Protein AF-A0A6C0PCG9-F1 (afdb_monomer_lite)

Organism: NCBI:txid2704463

Foldseek 3Di:
DDPLCVVLVWDDDPPDPQWTWDDDVQKMKIKGWDVVLDDPQETEIAIEIDGPPAADDLVVLLVSLVSVCVSVVVPHHYAYFKYKYKGQDDDFDPQAQWDDPDVQWTWHDDPQKIWIWHDDPRIIMIMIGGNPSPDGDDSVVVSVVVVSRVCSRVVHNGPPDDPPPPPDD

Secondary structure (DSSP, 8-state):
--HHHHHTTPEEPSSSTTEEEEEETTEEEEEEE-TTT--SS-EEEEEEEEESSSS--HHHHHHHHHHHHHHHHTTS-EEEEEEEEEE--S--PPPTT-EEEETTEEEEEETTEEEEEEEETTEEEEEEEESSTTSPPPHHHHHHHHHHHHHHHTT-S--TTS-------

Structure (mmCIF, N/CA/C/O backbone):
data_AF-A0A6C0PCG9-F1
#
_entry.id   AF-A0A6C0PCG9-F1
#
loop_
_atom_site.group_PDB
_atom_site.id
_atom_site.type_symbol
_atom_site.label_atom_id
_atom_site.label_alt_id
_atom_site.label_comp_id
_atom_site.label_asym_id
_atom_site.label_entity_id
_atom_site.label_seq_id
_atom_site.pdbx_PDB_ins_code
_atom_site.Cartn_x
_atom_site.Cartn_y
_atom_site.Cartn_z
_atom_site.occupancy
_atom_site.B_iso_or_equiv
_atom_site.auth_seq_id
_atom_site.auth_comp_id
_atom_site.auth_asym_id
_atom_site.auth_atom_id
_atom_site.pdbx_PDB_model_num
ATOM 1 N N . MET A 1 1 ? -16.348 5.420 15.161 1.00 50.16 1 MET A N 1
ATOM 2 C CA . MET A 1 1 ? -15.800 5.167 13.808 1.00 50.16 1 MET A CA 1
ATOM 3 C C . MET A 1 1 ? -14.964 6.392 13.455 1.00 50.16 1 MET A C 1
ATOM 5 O O . MET A 1 1 ? -15.507 7.481 13.549 1.00 50.16 1 MET A O 1
ATOM 9 N N . LEU A 1 2 ? -13.651 6.221 13.259 1.00 62.09 2 LEU A N 1
ATOM 10 C CA . LEU A 1 2 ? -12.590 7.225 13.475 1.00 62.09 2 LEU A CA 1
ATOM 11 C C . LEU A 1 2 ? -12.830 8.587 12.776 1.00 62.09 2 LEU A C 1
ATOM 13 O O . LEU A 1 2 ? -12.558 8.695 11.580 1.00 62.09 2 LEU A O 1
ATOM 17 N N . PRO A 1 3 ? -13.235 9.648 13.508 1.00 62.22 3 PRO A N 1
ATOM 18 C CA . PRO A 1 3 ? -13.266 11.02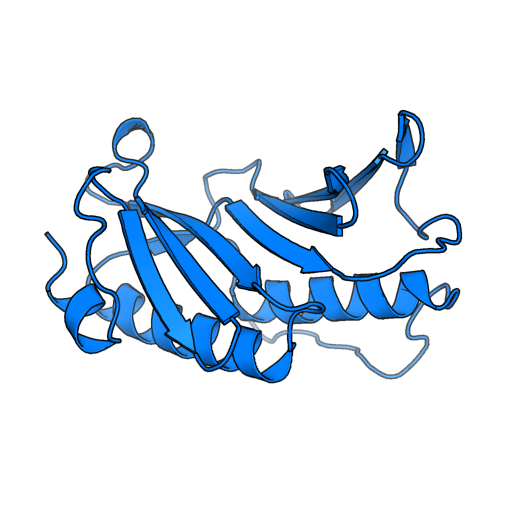3 12.983 1.00 62.22 3 PRO A CA 1
ATOM 19 C C . PRO A 1 3 ? -11.894 11.481 12.454 1.00 62.22 3 PRO A C 1
ATOM 21 O O . PRO A 1 3 ? -11.809 12.310 11.553 1.00 62.22 3 PRO A O 1
ATOM 24 N N . ALA A 1 4 ? -10.830 10.867 12.979 1.00 67.94 4 ALA A N 1
ATOM 25 C CA . ALA A 1 4 ? -9.432 11.047 12.610 1.00 67.94 4 ALA A CA 1
ATOM 26 C C . ALA A 1 4 ? -9.144 10.898 11.110 1.00 67.94 4 ALA A C 1
ATOM 28 O O . ALA A 1 4 ? -8.350 11.651 10.558 1.00 67.94 4 ALA A O 1
ATOM 29 N N . LEU A 1 5 ? -9.800 9.951 10.426 1.00 72.62 5 LEU A N 1
ATOM 30 C CA . LEU A 1 5 ? -9.542 9.720 9.001 1.00 72.62 5 LEU A CA 1
ATOM 31 C C . LEU A 1 5 ? -10.019 10.920 8.163 1.00 72.62 5 LEU A C 1
ATOM 33 O O . LEU A 1 5 ? -9.322 11.357 7.251 1.00 72.62 5 LEU A O 1
ATOM 37 N N . GLY A 1 6 ? -11.138 11.543 8.543 1.00 71.31 6 GLY A N 1
ATOM 38 C CA . GLY A 1 6 ? -11.613 12.766 7.892 1.00 71.31 6 GLY A CA 1
ATOM 39 C C . GLY A 1 6 ? -10.658 13.956 8.059 1.00 71.31 6 GLY A C 1
ATOM 40 O O . GLY A 1 6 ? -10.534 14.764 7.142 1.00 71.31 6 GLY A O 1
ATOM 41 N N . GLN A 1 7 ? -9.932 14.044 9.181 1.00 72.69 7 GLN A N 1
ATOM 42 C CA . GLN A 1 7 ? -8.983 15.139 9.449 1.00 72.69 7 GLN A CA 1
ATOM 43 C C . GLN A 1 7 ? -7.771 15.128 8.510 1.00 72.69 7 GLN A C 1
ATOM 45 O O . GLN A 1 7 ? -7.235 16.184 8.192 1.00 72.69 7 GLN A O 1
ATOM 50 N N . ILE A 1 8 ? -7.380 13.953 8.012 1.00 74.31 8 ILE A N 1
ATOM 51 C CA . ILE A 1 8 ? -6.320 13.805 7.003 1.00 74.31 8 ILE A CA 1
ATOM 52 C C . ILE A 1 8 ? -6.862 13.760 5.578 1.00 74.31 8 ILE A C 1
ATOM 54 O O . ILE A 1 8 ? -6.170 13.288 4.680 1.00 74.31 8 ILE A O 1
ATOM 58 N N . GLY A 1 9 ? -8.093 14.224 5.350 1.00 80.56 9 GLY A N 1
ATOM 59 C CA . GLY A 1 9 ? -8.692 14.300 4.018 1.00 80.56 9 GLY A CA 1
ATOM 60 C C . GLY A 1 9 ? -9.056 12.946 3.405 1.00 80.56 9 GLY A C 1
ATOM 61 O O . GLY A 1 9 ? -9.315 12.886 2.203 1.00 80.56 9 GLY A O 1
ATOM 62 N N . LEU A 1 10 ? -9.078 11.862 4.191 1.00 85.31 10 LEU A N 1
ATOM 63 C CA . LEU A 1 10 ? -9.594 10.579 3.724 1.00 85.31 10 LEU A CA 1
ATOM 64 C C . LEU A 1 10 ? -11.120 10.624 3.680 1.00 85.31 10 LEU A C 1
ATOM 66 O O . LEU A 1 10 ? -11.798 10.786 4.697 1.00 85.31 10 LEU A O 1
ATOM 70 N N . SER A 1 11 ? -11.658 10.428 2.485 1.00 87.12 11 SER A N 1
ATOM 71 C CA . SER A 1 11 ? -13.092 10.357 2.236 1.00 87.12 11 SER A CA 1
ATOM 72 C C . SER A 1 11 ? -13.553 8.900 2.228 1.00 87.12 11 SER A C 1
ATOM 74 O O . SER A 1 11 ? -12.901 8.074 1.587 1.00 87.12 11 SER A O 1
ATOM 76 N N . PRO A 1 12 ? -14.654 8.548 2.915 1.00 86.81 12 PRO A N 1
ATOM 77 C CA . PRO A 1 12 ? -15.184 7.191 2.872 1.00 86.81 12 PRO A CA 1
ATOM 78 C C . PRO A 1 12 ? -15.640 6.832 1.455 1.00 86.81 12 PRO A C 1
ATOM 80 O O . PRO A 1 12 ? -16.238 7.653 0.752 1.00 86.81 12 PRO A O 1
ATOM 83 N N . ASP A 1 13 ? -15.384 5.593 1.050 1.00 87.38 13 ASP A N 1
ATOM 84 C CA . ASP A 1 13 ? -15.933 5.036 -0.180 1.00 87.38 13 ASP A CA 1
ATOM 85 C C . ASP A 1 13 ? -17.462 4.936 -0.050 1.00 87.38 13 ASP A C 1
ATOM 87 O O . ASP A 1 13 ? -18.005 4.468 0.953 1.00 87.38 13 ASP A O 1
ATOM 91 N N . ARG A 1 14 ? -18.177 5.415 -1.072 1.00 81.00 14 ARG A N 1
ATOM 92 C CA . ARG A 1 14 ? -19.648 5.459 -1.071 1.00 81.00 14 ARG A CA 1
ATOM 93 C C . ARG A 1 14 ? -20.287 4.088 -1.294 1.00 81.00 14 ARG A C 1
ATOM 95 O O . ARG A 1 14 ? -21.457 3.899 -0.978 1.00 81.00 14 ARG A O 1
ATOM 102 N N . THR A 1 15 ? -19.537 3.157 -1.867 1.00 81.75 15 THR A N 1
ATOM 103 C CA . THR A 1 15 ? -19.991 1.836 -2.314 1.00 81.75 15 THR A CA 1
ATOM 104 C C . THR A 1 15 ? -19.461 0.707 -1.436 1.00 81.75 15 THR A C 1
ATOM 106 O O . THR A 1 15 ? -20.136 -0.309 -1.265 1.00 81.75 15 THR A O 1
ATOM 109 N N . LYS A 1 16 ? -18.278 0.881 -0.838 1.00 83.19 16 LYS A N 1
ATOM 110 C CA . LYS A 1 16 ? -17.606 -0.130 -0.019 1.00 83.19 16 LYS A CA 1
ATOM 111 C C . LYS A 1 16 ? -17.498 0.327 1.430 1.00 83.19 16 LYS A C 1
ATOM 113 O O . LYS A 1 16 ? -16.943 1.374 1.743 1.00 83.19 16 LYS A O 1
ATOM 118 N N . ARG A 1 17 ? -18.007 -0.497 2.347 1.00 82.31 17 ARG A N 1
ATOM 119 C CA . ARG A 1 17 ? -17.847 -0.257 3.787 1.00 82.31 17 ARG A CA 1
ATOM 120 C C . ARG A 1 17 ? -16.380 -0.416 4.177 1.00 82.31 17 ARG A C 1
ATOM 122 O O . ARG A 1 17 ? -15.698 -1.272 3.630 1.00 82.31 17 ARG A O 1
ATOM 129 N N . HIS A 1 18 ? -15.943 0.357 5.172 1.00 88.31 18 HIS A N 1
ATOM 130 C CA . HIS A 1 18 ? -14.596 0.269 5.754 1.00 88.31 18 HIS A CA 1
ATOM 131 C C . HIS A 1 18 ? -13.451 0.634 4.809 1.00 88.31 18 HIS A C 1
ATOM 133 O O . HIS A 1 18 ? -12.306 0.303 5.105 1.00 88.31 18 HIS A O 1
ATOM 139 N N . ILE A 1 19 ? -13.747 1.323 3.709 1.00 90.00 19 ILE A N 1
ATOM 140 C CA . ILE A 1 19 ? -12.738 1.827 2.787 1.00 90.00 19 ILE A CA 1
ATOM 141 C C . ILE A 1 19 ? -12.787 3.346 2.797 1.00 90.00 19 ILE A C 1
ATOM 143 O O . ILE A 1 19 ? -13.863 3.946 2.782 1.00 90.00 19 ILE A O 1
ATOM 147 N N . TRP A 1 20 ? -11.613 3.958 2.816 1.00 91.44 20 TRP A N 1
ATOM 148 C CA . TRP A 1 20 ? -11.431 5.384 2.628 1.00 91.44 20 TRP A CA 1
ATOM 149 C C . TRP A 1 20 ? -10.377 5.640 1.567 1.00 91.44 20 TRP A C 1
ATOM 151 O O . TRP A 1 20 ? -9.486 4.818 1.356 1.00 91.44 20 TRP A O 1
ATOM 161 N N . SER A 1 21 ? -10.467 6.796 0.922 1.00 91.00 21 SER A N 1
ATOM 162 C CA . SER A 1 21 ? -9.501 7.203 -0.084 1.00 91.00 21 SER A CA 1
ATOM 163 C C . SER A 1 21 ? -9.138 8.677 0.003 1.00 91.00 21 SER A C 1
ATOM 165 O O . SER A 1 21 ? -9.947 9.499 0.440 1.00 91.00 21 SER A O 1
ATOM 167 N N . ARG A 1 22 ? -7.916 9.015 -0.406 1.00 88.88 22 ARG A N 1
ATOM 168 C CA . ARG A 1 22 ? -7.451 10.394 -0.577 1.00 88.88 22 ARG A CA 1
ATOM 169 C C . ARG A 1 22 ? -6.585 10.475 -1.818 1.00 88.88 22 ARG A C 1
ATOM 171 O O . ARG A 1 22 ? -5.620 9.726 -1.935 1.00 88.88 22 ARG A O 1
ATOM 178 N N . SER A 1 23 ? -6.913 11.409 -2.698 1.00 86.88 23 SER A N 1
ATOM 179 C CA . SER A 1 23 ? -6.103 11.720 -3.874 1.00 86.88 23 SER A CA 1
ATOM 180 C C . SER A 1 23 ? -5.076 12.807 -3.560 1.00 86.88 23 SER A C 1
ATOM 182 O O . SER A 1 23 ? -5.363 13.738 -2.800 1.00 86.88 23 SER A O 1
ATOM 184 N N . ILE A 1 24 ? -3.884 12.687 -4.141 1.00 82.81 24 ILE A N 1
ATOM 185 C CA . ILE A 1 24 ? -2.802 13.677 -4.091 1.00 82.81 24 ILE A CA 1
ATOM 186 C C . ILE A 1 24 ? -2.179 13.724 -5.483 1.00 82.81 24 ILE A C 1
ATOM 188 O O . ILE A 1 24 ? -1.475 12.798 -5.873 1.00 82.81 24 ILE A O 1
ATOM 192 N N . GLY A 1 25 ? -2.460 14.790 -6.236 1.00 83.19 25 GLY A N 1
ATOM 193 C CA . GLY A 1 25 ? -2.117 14.824 -7.659 1.00 83.19 25 GLY A CA 1
ATOM 194 C C . GLY A 1 25 ? -2.774 13.653 -8.394 1.00 83.19 25 GLY A C 1
ATOM 195 O O . GLY A 1 25 ? -3.980 13.444 -8.253 1.00 83.19 25 GLY A O 1
ATOM 196 N N . ASP A 1 26 ? -1.963 12.873 -9.105 1.00 84.00 26 ASP A N 1
ATOM 197 C CA . ASP A 1 26 ? -2.405 11.707 -9.880 1.00 84.00 26 ASP A CA 1
ATOM 198 C C . ASP A 1 26 ? -2.441 10.400 -9.068 1.00 84.00 26 ASP A C 1
ATOM 200 O O . ASP A 1 26 ? -2.874 9.356 -9.578 1.00 84.00 26 ASP A O 1
ATOM 204 N N . HIS A 1 27 ? -2.001 10.456 -7.807 1.00 85.06 27 HIS A N 1
ATOM 205 C CA . HIS A 1 27 ? -1.937 9.318 -6.898 1.00 85.06 27 HIS A CA 1
ATOM 206 C C . HIS A 1 27 ? -3.144 9.251 -5.964 1.00 85.06 27 HIS A C 1
ATOM 208 O O . HIS A 1 27 ? -3.782 10.259 -5.643 1.00 85.06 27 HIS A O 1
ATOM 214 N N . GLN A 1 28 ? -3.439 8.051 -5.473 1.00 87.81 28 GLN A N 1
ATOM 215 C CA . GLN A 1 28 ? -4.521 7.785 -4.536 1.00 87.81 28 GLN A CA 1
ATOM 216 C C . GLN A 1 28 ? -4.069 6.829 -3.430 1.00 87.81 28 GLN A C 1
ATOM 218 O O . GLN A 1 28 ? -3.640 5.708 -3.696 1.00 87.81 28 GLN A O 1
ATOM 223 N N . LEU A 1 29 ? -4.240 7.245 -2.171 1.00 88.44 29 LEU A N 1
ATOM 224 C CA . LEU A 1 29 ? -4.159 6.349 -1.020 1.00 88.44 29 LEU A CA 1
ATOM 225 C C . LEU A 1 29 ? -5.528 5.729 -0.795 1.00 88.44 29 LEU A C 1
ATOM 227 O O . LEU A 1 29 ? -6.499 6.453 -0.585 1.00 88.44 29 LEU A O 1
ATOM 231 N N . LEU A 1 30 ? -5.581 4.405 -0.776 1.00 90.31 30 LEU A N 1
ATOM 232 C CA . LEU A 1 30 ? -6.710 3.601 -0.340 1.00 90.31 30 LEU A CA 1
ATOM 233 C C . LEU A 1 30 ? -6.386 2.979 1.016 1.00 90.31 30 LEU A C 1
ATOM 235 O O . LEU A 1 30 ? -5.328 2.378 1.209 1.00 90.31 30 LEU A O 1
ATOM 239 N N . VAL A 1 31 ? -7.319 3.115 1.950 1.00 89.50 31 VAL A N 1
ATOM 240 C CA . VAL A 1 31 ? -7.222 2.601 3.315 1.00 89.50 31 VAL A CA 1
ATOM 241 C C . VAL A 1 31 ? -8.414 1.706 3.568 1.00 89.50 31 VAL A C 1
ATOM 243 O O . VAL A 1 31 ? -9.549 2.173 3.547 1.00 89.50 31 VAL A O 1
ATOM 246 N N . GLU A 1 32 ? -8.168 0.436 3.847 1.00 90.56 32 GLU A N 1
ATOM 247 C CA . GLU A 1 32 ? -9.205 -0.541 4.142 1.00 90.56 32 GLU A CA 1
ATOM 248 C C . GLU A 1 32 ? -9.045 -1.080 5.566 1.00 90.56 32 GLU A C 1
ATOM 250 O O . GLU A 1 32 ? -8.017 -1.650 5.924 1.00 90.56 32 GLU A O 1
ATOM 255 N N . TYR A 1 33 ? -10.079 -0.921 6.389 1.00 86.44 33 TYR A N 1
ATOM 256 C CA . TYR A 1 33 ? -10.139 -1.510 7.724 1.00 86.44 33 TYR A CA 1
ATOM 257 C C . TYR A 1 33 ? -10.617 -2.963 7.659 1.00 86.44 33 TYR A C 1
ATOM 259 O O . TYR A 1 33 ? -11.577 -3.287 6.957 1.00 86.44 33 TYR A O 1
ATOM 267 N N . ARG A 1 34 ? -9.971 -3.844 8.430 1.00 87.44 34 ARG A N 1
ATOM 268 C CA . ARG A 1 34 ? -10.211 -5.294 8.420 1.00 87.44 34 ARG A CA 1
ATOM 269 C C . ARG A 1 34 ? -10.926 -5.739 9.703 1.00 87.44 34 ARG A C 1
ATOM 271 O O . ARG A 1 34 ? -10.281 -6.274 10.601 1.00 87.44 34 ARG A O 1
ATOM 278 N N . PRO A 1 35 ? -12.261 -5.574 9.809 1.00 84.56 35 PRO A N 1
ATOM 279 C CA . PRO A 1 35 ? -12.999 -5.816 11.052 1.00 84.56 35 PRO A CA 1
ATOM 280 C C . PRO A 1 35 ? -12.839 -7.241 11.589 1.00 84.56 35 PRO A C 1
ATOM 282 O O . PRO A 1 35 ? -12.711 -7.416 12.790 1.00 84.56 35 PRO A O 1
ATOM 285 N N . ASN A 1 36 ? -12.780 -8.244 10.708 1.00 83.50 36 ASN A N 1
ATOM 286 C CA . ASN A 1 36 ? -12.653 -9.654 11.101 1.00 83.50 36 ASN A CA 1
ATOM 287 C C . ASN A 1 36 ? -11.265 -10.018 11.655 1.00 83.50 36 ASN A C 1
ATOM 289 O O . ASN A 1 36 ? -11.094 -11.104 12.198 1.00 83.50 36 ASN A O 1
ATOM 293 N N . MET A 1 37 ? -10.269 -9.150 11.467 1.00 77.12 37 MET A N 1
ATOM 294 C CA . MET A 1 37 ? -8.919 -9.326 12.011 1.00 77.12 37 MET A CA 1
ATOM 295 C C . MET A 1 37 ? -8.692 -8.459 13.252 1.00 77.12 37 MET A C 1
ATOM 297 O O . MET A 1 37 ? -7.796 -8.741 14.041 1.00 77.12 37 MET A O 1
ATOM 301 N N . SER A 1 38 ? -9.491 -7.405 13.410 1.00 78.25 38 SER A N 1
ATOM 302 C CA . SER A 1 38 ? -9.384 -6.435 14.493 1.00 78.25 38 SER A CA 1
ATOM 303 C C . SER A 1 38 ? -10.031 -6.929 15.780 1.00 78.25 38 SER A C 1
ATOM 305 O O . SER A 1 38 ? -11.076 -7.578 15.772 1.00 78.25 38 SER A O 1
ATOM 307 N N . THR A 1 39 ? -9.416 -6.569 16.901 1.00 77.81 39 THR A N 1
ATOM 308 C CA . THR A 1 39 ? -9.949 -6.771 18.251 1.00 77.81 39 THR A CA 1
ATOM 309 C C . THR A 1 39 ? -10.254 -5.414 18.890 1.00 77.81 39 THR A C 1
ATOM 311 O O . THR A 1 39 ? -10.132 -4.371 18.244 1.00 77.81 39 THR A O 1
ATOM 314 N N . LYS A 1 40 ? -10.672 -5.393 20.162 1.00 71.88 40 LYS A N 1
ATOM 315 C CA . LYS A 1 40 ? -10.853 -4.126 20.891 1.00 71.88 40 LYS A CA 1
ATOM 316 C C . LYS A 1 40 ? -9.522 -3.404 21.115 1.00 71.88 40 LYS A C 1
ATOM 318 O O . LYS A 1 40 ? -9.497 -2.183 21.202 1.00 71.88 40 LYS A O 1
ATOM 323 N N . GLU A 1 41 ? -8.443 -4.169 21.199 1.00 69.12 41 GLU A N 1
ATOM 324 C CA . GLU A 1 41 ? -7.092 -3.712 21.499 1.00 69.12 41 GLU A CA 1
ATOM 325 C C . GLU A 1 41 ? -6.315 -3.359 20.229 1.00 69.12 41 GLU A C 1
ATOM 327 O O . GLU A 1 41 ? -5.413 -2.537 20.287 1.00 69.12 41 GLU A O 1
ATOM 332 N N . ARG A 1 42 ? -6.642 -3.964 19.077 1.00 71.75 42 ARG A N 1
ATOM 333 C CA . ARG A 1 42 ? -5.867 -3.802 17.839 1.00 71.75 42 ARG A CA 1
ATOM 334 C C . ARG A 1 42 ? -6.742 -3.611 16.619 1.00 71.75 42 ARG A C 1
ATOM 336 O O . ARG A 1 42 ? -7.622 -4.423 16.345 1.00 71.75 42 ARG A O 1
ATOM 343 N N . SER A 1 43 ? -6.427 -2.588 15.831 1.00 76.25 43 SER A N 1
ATOM 344 C CA . SER A 1 43 ? -7.078 -2.338 14.543 1.00 76.25 43 SER A CA 1
ATOM 345 C C . SER A 1 43 ? -6.152 -2.670 13.377 1.00 76.25 43 SER A C 1
ATOM 347 O O . SER A 1 43 ? -5.045 -2.137 13.300 1.00 76.25 43 SER A O 1
ATOM 349 N N . PHE A 1 44 ? -6.614 -3.523 12.460 1.00 80.88 44 PHE A N 1
ATOM 350 C CA . PHE A 1 44 ? -5.868 -3.914 11.265 1.00 80.88 44 PHE A CA 1
ATOM 351 C C . PHE A 1 44 ? -6.307 -3.136 10.035 1.00 80.88 44 PHE A C 1
ATOM 353 O O . PHE A 1 44 ? -7.504 -3.029 9.746 1.00 80.88 44 PHE A O 1
ATOM 360 N N . PHE A 1 45 ? -5.316 -2.653 9.289 1.00 84.31 45 PHE A N 1
ATOM 361 C CA . PHE A 1 45 ? -5.530 -1.907 8.060 1.00 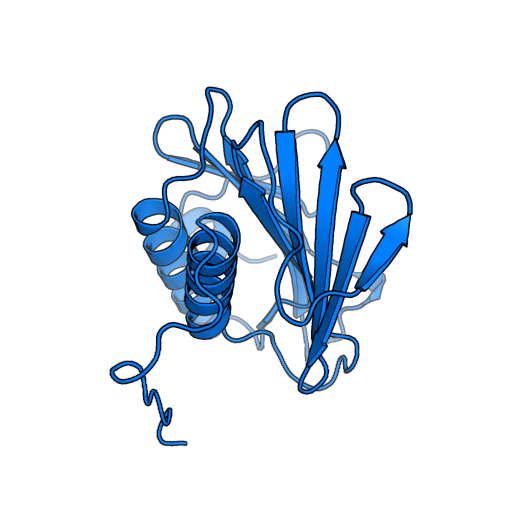84.31 45 PHE A CA 1
ATOM 362 C C . PHE A 1 45 ? -4.683 -2.433 6.913 1.00 84.31 45 PHE A C 1
ATOM 364 O O . PHE A 1 45 ? -3.529 -2.839 7.079 1.00 84.31 45 PHE A O 1
ATOM 371 N N . TRP A 1 46 ? -5.293 -2.371 5.741 1.00 89.06 46 TRP A N 1
ATOM 372 C CA . TRP A 1 46 ? -4.688 -2.580 4.443 1.00 89.06 46 TRP A CA 1
ATOM 373 C C . TRP A 1 46 ? -4.533 -1.224 3.773 1.00 89.06 46 TRP A C 1
ATOM 375 O O . TRP A 1 46 ? -5.495 -0.462 3.680 1.00 89.06 46 TRP A O 1
ATOM 385 N N . LEU A 1 47 ? -3.318 -0.917 3.336 1.00 88.62 47 LEU A N 1
ATOM 386 C CA . LEU A 1 47 ? -3.001 0.332 2.660 1.00 88.62 47 LEU A CA 1
ATOM 387 C C . LEU A 1 47 ? -2.564 0.042 1.233 1.00 88.62 47 LEU A C 1
ATOM 389 O O . LEU A 1 47 ? -1.739 -0.843 0.998 1.00 88.62 47 LEU A O 1
ATOM 393 N N . ARG A 1 48 ? -3.089 0.813 0.286 1.00 88.06 48 ARG A N 1
ATOM 394 C CA . ARG A 1 48 ? -2.678 0.736 -1.109 1.00 88.06 48 ARG A CA 1
ATOM 395 C C . ARG A 1 48 ? -2.467 2.127 -1.683 1.00 88.06 48 ARG A C 1
ATOM 397 O O . ARG A 1 48 ? -3.342 2.974 -1.557 1.00 88.06 48 ARG A O 1
ATOM 404 N N . TRP A 1 49 ? -1.326 2.339 -2.321 1.00 86.81 49 TRP A N 1
ATOM 405 C CA . TRP A 1 49 ? -0.988 3.595 -2.979 1.00 86.81 49 TRP A CA 1
ATOM 406 C C . TRP A 1 49 ? -0.942 3.406 -4.492 1.00 86.81 49 TRP A C 1
ATOM 408 O O . TRP A 1 49 ? -0.019 2.776 -5.006 1.00 86.81 49 TRP A O 1
ATOM 418 N N . GLU A 1 50 ? -1.967 3.908 -5.178 1.00 85.31 50 GLU A N 1
ATOM 419 C CA . GLU A 1 50 ? -2.172 3.758 -6.621 1.00 85.31 50 GLU A CA 1
ATOM 420 C C . GLU A 1 50 ? -1.851 5.063 -7.364 1.00 85.31 50 GLU A C 1
ATOM 422 O O . GLU A 1 50 ? -1.869 6.142 -6.777 1.00 85.31 50 GLU A O 1
ATOM 427 N N . SER A 1 51 ? -1.595 4.972 -8.667 1.00 81.19 51 SER A N 1
ATOM 428 C CA . SER A 1 51 ? -1.497 6.115 -9.580 1.00 81.19 51 SER A CA 1
ATOM 429 C C . SER A 1 51 ? -2.344 5.840 -10.813 1.00 81.19 51 SER A C 1
ATOM 431 O O . SER A 1 51 ? -2.370 4.713 -11.309 1.00 81.19 51 SER A O 1
ATOM 433 N N . SER A 1 52 ? -3.041 6.864 -11.300 1.00 69.31 52 SER A N 1
ATOM 434 C CA . SER A 1 52 ? -3.867 6.764 -12.510 1.00 69.31 52 SER A CA 1
ATOM 435 C C . SER A 1 52 ? -3.082 6.977 -13.809 1.00 69.31 52 SER A C 1
ATOM 437 O O . SER A 1 52 ? -3.564 6.589 -14.872 1.00 69.31 52 SER A O 1
ATOM 439 N N . THR A 1 53 ? -1.882 7.565 -13.731 1.00 68.62 53 THR A N 1
ATOM 440 C CA . THR A 1 53 ? -1.112 8.037 -14.897 1.00 68.62 53 THR A CA 1
ATOM 441 C C . THR A 1 53 ? 0.295 7.444 -15.019 1.00 68.62 53 THR A C 1
ATOM 443 O O . THR A 1 53 ? 0.951 7.698 -16.026 1.00 68.62 53 THR A O 1
ATOM 446 N N . GLY A 1 54 ? 0.776 6.642 -14.057 1.00 63.28 54 GLY A N 1
ATOM 447 C CA . GLY A 1 54 ? 2.100 6.005 -14.155 1.00 63.28 54 GLY A CA 1
ATOM 448 C C . GLY A 1 54 ? 2.762 5.702 -12.810 1.00 63.28 54 GLY A C 1
ATOM 449 O O . GLY A 1 54 ? 2.094 5.331 -11.850 1.00 63.28 54 GLY A O 1
ATOM 450 N N . ALA A 1 55 ? 4.087 5.846 -12.731 1.00 64.81 55 ALA A N 1
ATOM 451 C CA . ALA A 1 55 ? 4.879 5.510 -11.546 1.00 64.81 55 ALA A CA 1
ATOM 452 C C . ALA A 1 55 ? 4.396 6.175 -10.238 1.00 64.81 55 ALA A C 1
ATOM 454 O O . ALA A 1 55 ? 3.953 7.326 -10.200 1.00 64.81 55 ALA A O 1
ATOM 455 N N . VAL A 1 56 ? 4.557 5.463 -9.121 1.00 68.44 56 VAL A N 1
ATOM 456 C CA . VAL A 1 56 ? 4.414 6.029 -7.773 1.00 68.44 56 VAL A CA 1
ATOM 457 C C . VAL A 1 56 ? 5.575 6.970 -7.456 1.00 68.44 56 VAL A C 1
ATOM 459 O O . VAL A 1 56 ? 6.737 6.552 -7.507 1.00 68.44 56 VAL A O 1
ATOM 462 N N . ASP A 1 57 ? 5.245 8.199 -7.048 1.00 68.75 57 ASP A N 1
ATOM 463 C CA . ASP A 1 57 ? 6.181 9.128 -6.410 1.00 68.75 57 ASP A CA 1
ATOM 464 C C . ASP A 1 57 ? 6.510 8.644 -4.977 1.00 68.75 57 ASP A C 1
ATOM 466 O O . ASP A 1 57 ? 5.603 8.608 -4.135 1.00 68.75 57 ASP A O 1
ATOM 470 N N . PRO A 1 58 ? 7.770 8.254 -4.678 1.00 65.06 58 PRO A N 1
ATOM 471 C CA . PRO A 1 58 ? 8.173 7.871 -3.324 1.00 65.06 58 PRO A CA 1
ATOM 472 C C . PRO A 1 58 ? 8.000 9.007 -2.311 1.00 65.06 58 PRO A C 1
ATOM 474 O O . PRO A 1 58 ? 7.576 8.758 -1.188 1.00 65.06 58 PRO A O 1
ATOM 477 N N . GLY A 1 59 ? 8.275 10.258 -2.701 1.00 68.88 59 GLY A N 1
ATOM 478 C CA . GLY A 1 59 ? 8.194 11.396 -1.780 1.00 68.88 59 GLY A CA 1
ATOM 479 C C . GLY A 1 59 ? 6.761 11.646 -1.308 1.00 68.88 59 GLY A C 1
ATOM 480 O O . GLY A 1 59 ? 6.509 11.869 -0.120 1.00 68.88 59 GLY A O 1
ATOM 481 N N . GLY A 1 60 ? 5.802 11.547 -2.232 1.00 72.25 60 GLY A N 1
ATOM 482 C CA . GLY A 1 60 ? 4.375 11.566 -1.930 1.00 72.25 60 GLY A CA 1
ATOM 483 C C . GLY A 1 60 ? 3.935 10.409 -1.030 1.00 72.25 60 GLY A C 1
ATOM 484 O O . GLY A 1 60 ? 3.177 10.642 -0.084 1.00 72.25 60 GLY A O 1
ATOM 485 N N . LEU A 1 61 ? 4.435 9.192 -1.281 1.00 77.50 61 LEU A N 1
ATOM 486 C CA . LEU A 1 61 ? 4.140 8.006 -0.472 1.00 77.50 61 LEU A CA 1
ATOM 487 C C . LEU A 1 61 ? 4.619 8.166 0.980 1.00 77.50 61 LEU A C 1
ATOM 489 O O . LEU A 1 61 ? 3.850 7.922 1.911 1.00 77.50 61 LEU A O 1
ATOM 493 N N . ASP A 1 62 ? 5.852 8.613 1.191 1.00 74.62 62 ASP A N 1
ATOM 494 C CA . ASP A 1 62 ? 6.431 8.754 2.532 1.00 74.62 62 ASP A CA 1
ATOM 495 C C . ASP A 1 62 ? 5.663 9.764 3.365 1.00 74.62 62 ASP A C 1
ATOM 497 O O . ASP A 1 62 ? 5.286 9.494 4.510 1.00 74.62 62 ASP A O 1
ATOM 501 N N . ARG A 1 63 ? 5.363 10.913 2.759 1.00 78.00 63 ARG A N 1
ATOM 502 C CA . ARG A 1 63 ? 4.591 11.966 3.406 1.00 78.00 63 ARG A CA 1
ATOM 503 C C . ARG A 1 63 ? 3.194 11.484 3.779 1.00 78.00 63 ARG A C 1
ATOM 505 O O . ARG A 1 63 ? 2.760 11.704 4.908 1.00 78.00 63 ARG A O 1
ATOM 512 N N . ILE A 1 64 ? 2.481 10.830 2.859 1.00 80.00 64 ILE A N 1
ATOM 513 C CA . ILE A 1 64 ? 1.100 10.420 3.129 1.00 80.00 64 ILE A CA 1
ATOM 514 C C . ILE A 1 64 ? 1.024 9.271 4.136 1.00 80.00 64 ILE A C 1
ATOM 516 O O . ILE A 1 64 ? 0.110 9.247 4.963 1.00 80.00 64 ILE A O 1
ATOM 520 N N . LEU A 1 65 ? 1.993 8.350 4.118 1.00 80.31 65 LEU A N 1
ATOM 521 C CA . LEU A 1 65 ? 2.105 7.313 5.137 1.00 80.31 65 LEU A CA 1
ATOM 522 C C . LEU A 1 65 ? 2.442 7.930 6.497 1.00 80.31 65 LEU A C 1
ATOM 524 O O . LEU A 1 65 ? 1.779 7.593 7.475 1.00 80.31 65 LEU A O 1
ATOM 528 N N . ALA A 1 66 ? 3.393 8.863 6.578 1.00 78.00 66 ALA A N 1
ATOM 529 C CA . ALA A 1 66 ? 3.721 9.551 7.827 1.00 78.00 66 ALA A CA 1
ATOM 530 C C . ALA A 1 66 ? 2.499 10.277 8.416 1.00 78.00 66 ALA A C 1
ATOM 532 O O . ALA A 1 66 ? 2.159 10.050 9.579 1.00 78.00 66 ALA A O 1
ATOM 533 N N . ASP A 1 67 ? 1.782 11.061 7.604 1.00 78.69 67 ASP A N 1
ATOM 534 C CA . ASP A 1 67 ? 0.563 11.769 8.018 1.00 78.69 67 ASP A CA 1
ATOM 535 C C . ASP A 1 67 ? -0.515 10.792 8.523 1.00 78.69 67 ASP A C 1
ATOM 537 O O . ASP A 1 67 ? -1.165 11.027 9.553 1.00 78.69 67 ASP A O 1
ATOM 541 N N . TRP A 1 68 ? -0.702 9.671 7.816 1.00 81.25 68 TRP A N 1
ATOM 542 C CA . TRP A 1 68 ? -1.687 8.653 8.171 1.00 81.25 68 TRP A CA 1
ATOM 543 C C . TRP A 1 68 ? -1.341 7.942 9.479 1.00 81.25 68 TRP A C 1
ATOM 545 O O . TRP A 1 68 ? -2.195 7.822 10.362 1.00 81.25 68 TRP A O 1
ATOM 555 N N . PHE A 1 69 ? -0.097 7.484 9.627 1.00 78.31 69 PHE A N 1
ATOM 556 C CA . PHE A 1 69 ? 0.358 6.778 10.823 1.00 78.31 69 PHE A CA 1
ATOM 557 C C . PHE A 1 69 ? 0.369 7.701 12.040 1.00 78.31 69 PHE A C 1
ATOM 559 O O . PHE A 1 69 ? -0.129 7.310 13.097 1.00 78.31 69 PHE A O 1
ATOM 566 N N . PHE A 1 70 ? 0.861 8.935 11.890 1.00 78.44 70 PHE A N 1
ATOM 567 C CA . PHE A 1 70 ? 0.821 9.937 12.953 1.00 78.44 70 PHE A CA 1
ATOM 568 C C . PHE A 1 70 ? -0.614 10.147 13.431 1.00 78.44 70 PHE A C 1
ATOM 570 O O . PHE A 1 70 ? -0.901 9.978 14.613 1.00 78.44 70 PHE A O 1
ATOM 577 N N . THR A 1 71 ? -1.536 10.410 12.506 1.00 76.38 71 THR A N 1
ATOM 578 C CA . THR A 1 71 ? -2.930 10.694 12.852 1.00 76.38 71 THR A CA 1
ATOM 579 C C . THR A 1 71 ? -3.622 9.497 13.482 1.00 76.38 71 THR A C 1
ATOM 581 O O . THR A 1 71 ? -4.257 9.647 14.517 1.00 76.38 71 THR A O 1
ATOM 584 N N . THR A 1 72 ? -3.507 8.301 12.904 1.00 74.00 72 THR A N 1
ATOM 585 C CA . THR A 1 72 ? -4.204 7.107 13.418 1.00 74.00 72 THR A CA 1
ATOM 586 C C . THR A 1 72 ? -3.672 6.647 14.775 1.00 74.00 72 THR A C 1
ATOM 588 O O . THR A 1 72 ? -4.469 6.228 15.619 1.00 74.00 72 THR A O 1
ATOM 591 N N . SER A 1 73 ? -2.368 6.814 15.031 1.00 73.44 73 SER A N 1
ATOM 592 C CA . SER A 1 73 ? -1.746 6.477 16.320 1.00 73.44 73 SER A CA 1
ATOM 593 C C . SER A 1 73 ? -2.316 7.261 17.508 1.00 73.44 73 SER A C 1
ATOM 595 O O . SER A 1 73 ? -2.314 6.753 18.625 1.00 73.44 73 SER A O 1
ATOM 597 N N . GLN A 1 74 ? -2.869 8.458 17.276 1.00 72.62 74 GLN A N 1
ATOM 598 C CA . GLN A 1 74 ? -3.472 9.286 18.329 1.00 72.62 74 GLN A CA 1
ATOM 599 C C . GLN A 1 74 ? -4.824 8.752 18.828 1.00 72.62 74 G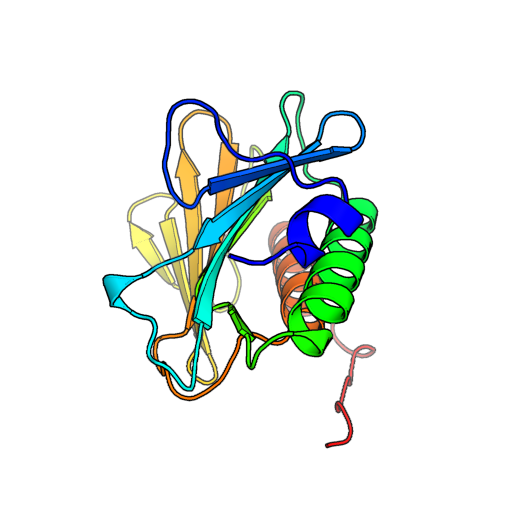LN A C 1
ATOM 601 O O . GLN A 1 74 ? -5.317 9.204 19.859 1.00 72.62 74 GLN A O 1
ATOM 606 N N . TYR A 1 75 ? -5.450 7.816 18.105 1.00 68.06 75 TYR A N 1
ATOM 607 C CA . TYR A 1 75 ? -6.818 7.372 18.395 1.00 68.06 75 TYR A CA 1
ATOM 608 C C . TYR A 1 75 ? -6.932 5.886 18.733 1.00 68.06 75 TYR A C 1
ATOM 610 O O . TYR A 1 75 ? -7.874 5.503 19.426 1.00 68.06 75 TYR A O 1
ATOM 618 N N . ALA A 1 76 ? -6.028 5.042 18.230 1.00 66.19 76 ALA A N 1
ATOM 619 C CA . ALA A 1 76 ? -6.023 3.610 18.516 1.00 66.19 76 ALA A CA 1
ATOM 620 C C . ALA A 1 76 ? -4.655 2.977 18.232 1.00 66.19 76 ALA A C 1
ATOM 622 O O . ALA A 1 76 ? -3.939 3.412 17.324 1.00 66.19 76 ALA A O 1
ATOM 623 N N . GLU A 1 77 ? -4.342 1.877 18.929 1.00 70.38 77 GLU A N 1
ATOM 624 C CA . GLU A 1 77 ? -3.239 0.992 18.544 1.00 70.38 77 GLU A CA 1
ATOM 625 C C . GLU A 1 77 ? -3.542 0.407 17.153 1.00 70.38 77 GLU A C 1
ATOM 627 O O . GLU A 1 77 ? -4.439 -0.421 16.948 1.00 70.38 77 GLU A O 1
ATOM 632 N N . THR A 1 78 ? -2.814 0.923 16.166 1.00 70.12 78 THR A N 1
ATOM 633 C CA . THR A 1 78 ? -3.059 0.692 14.745 1.00 70.12 78 THR A CA 1
ATOM 634 C C . THR A 1 78 ? -1.959 -0.191 14.178 1.00 70.12 78 THR A C 1
ATOM 636 O O . THR A 1 78 ? -0.774 0.106 14.308 1.00 70.12 78 THR A O 1
ATOM 639 N N . THR A 1 79 ? -2.351 -1.289 13.534 1.00 73.44 79 THR A N 1
ATOM 640 C CA . THR A 1 79 ? -1.437 -2.236 12.894 1.00 73.44 79 THR A CA 1
ATOM 641 C C . THR A 1 79 ? -1.719 -2.281 11.397 1.00 73.44 79 THR A C 1
ATOM 643 O O . THR A 1 79 ? -2.768 -2.755 10.962 1.00 73.44 79 THR A O 1
ATOM 646 N N . VAL A 1 80 ? -0.760 -1.840 10.584 1.00 76.06 80 VAL A N 1
ATOM 647 C CA . VAL A 1 80 ? -0.766 -2.141 9.148 1.00 76.06 80 VAL A CA 1
ATOM 648 C C . VAL A 1 80 ? -0.105 -3.497 8.960 1.00 76.06 80 VAL A C 1
ATOM 650 O O . VAL A 1 80 ? 1.056 -3.688 9.323 1.00 76.06 80 VAL A O 1
ATOM 653 N N . ASN A 1 81 ? -0.865 -4.461 8.446 1.00 79.38 81 ASN A N 1
ATOM 654 C CA . ASN A 1 81 ? -0.389 -5.822 8.182 1.00 79.38 81 ASN A CA 1
ATOM 655 C C . ASN A 1 81 ? -0.249 -6.126 6.689 1.00 79.38 81 ASN A C 1
ATOM 657 O O . ASN A 1 81 ? 0.274 -7.182 6.332 1.00 79.38 81 ASN A O 1
ATOM 661 N N . TRP A 1 82 ? -0.700 -5.210 5.835 1.00 84.19 82 TRP A N 1
ATOM 662 C CA . TRP A 1 82 ? -0.490 -5.261 4.401 1.00 84.19 82 TRP A CA 1
ATOM 663 C C . TRP A 1 82 ? -0.360 -3.849 3.848 1.00 84.19 82 TRP A C 1
ATOM 665 O O . TRP A 1 82 ? -1.211 -2.990 4.103 1.00 84.19 82 TRP A O 1
ATOM 675 N N . LEU A 1 83 ? 0.705 -3.637 3.086 1.00 84.62 83 LEU A N 1
ATOM 676 C CA . LEU A 1 83 ? 0.942 -2.407 2.353 1.00 84.62 83 LEU A CA 1
ATOM 677 C C . LEU A 1 83 ? 1.320 -2.766 0.919 1.00 84.62 83 LEU A C 1
ATOM 679 O O . LEU A 1 83 ? 2.144 -3.655 0.697 1.00 84.62 83 LEU A O 1
ATOM 683 N N . GLN A 1 84 ? 0.699 -2.086 -0.038 1.00 86.81 84 GLN A N 1
ATOM 684 C CA . GLN A 1 84 ? 0.923 -2.291 -1.459 1.00 86.81 84 GLN A CA 1
ATOM 685 C C . GLN A 1 84 ? 1.165 -0.965 -2.184 1.00 86.81 84 GLN A C 1
ATOM 687 O O . GLN A 1 84 ? 0.443 0.010 -1.973 1.00 86.81 84 GLN A O 1
ATOM 692 N N . ALA A 1 85 ? 2.152 -0.950 -3.074 1.00 83.62 85 ALA A N 1
ATOM 693 C CA . ALA A 1 85 ? 2.483 0.184 -3.929 1.00 83.62 85 ALA A CA 1
ATOM 694 C C . ALA A 1 85 ? 2.665 -0.266 -5.385 1.00 83.62 85 ALA A C 1
ATOM 696 O O . ALA A 1 85 ? 3.017 -1.416 -5.662 1.00 83.62 85 ALA A O 1
ATOM 697 N N . PHE A 1 86 ? 2.409 0.657 -6.307 1.00 80.94 86 PHE A N 1
ATOM 698 C CA . PHE A 1 86 ? 2.517 0.437 -7.746 1.00 80.94 86 PHE A CA 1
ATOM 699 C C . PHE A 1 86 ? 3.902 0.863 -8.225 1.00 80.94 86 PHE A C 1
ATOM 701 O O . PHE A 1 86 ? 4.427 1.888 -7.794 1.00 80.94 86 PHE A O 1
ATOM 708 N N . ILE A 1 87 ? 4.493 0.091 -9.128 1.00 74.19 87 ILE A N 1
ATOM 709 C CA . ILE A 1 87 ? 5.788 0.388 -9.735 1.00 74.19 87 ILE A CA 1
ATOM 710 C C . ILE A 1 87 ? 5.627 0.281 -11.244 1.00 74.19 87 ILE A C 1
ATOM 712 O O . ILE A 1 87 ? 5.166 -0.734 -11.765 1.00 74.19 87 ILE A O 1
ATOM 716 N N . ASP A 1 88 ? 5.997 1.356 -11.930 1.00 67.25 88 ASP A N 1
ATOM 717 C CA . ASP A 1 88 ? 6.038 1.407 -13.384 1.00 67.25 88 ASP A CA 1
ATOM 718 C C . ASP A 1 88 ? 7.449 1.027 -13.835 1.00 67.25 88 ASP A C 1
ATOM 720 O O . ASP A 1 88 ? 8.398 1.791 -13.653 1.00 67.25 88 ASP A O 1
ATOM 724 N N . GLN A 1 89 ? 7.597 -0.198 -14.328 1.00 63.94 89 GLN A N 1
ATOM 725 C CA . GLN A 1 89 ? 8.795 -0.662 -15.017 1.00 63.94 89 GLN A CA 1
ATOM 726 C C . GLN A 1 89 ? 8.411 -1.784 -15.982 1.00 63.94 89 GLN A C 1
ATOM 728 O O . GLN A 1 89 ? 7.584 -2.636 -15.661 1.00 63.94 89 GLN A O 1
ATOM 733 N N . LEU A 1 90 ? 9.024 -1.766 -17.166 1.00 54.78 90 LEU A N 1
ATOM 734 C CA . LEU A 1 90 ? 8.731 -2.697 -18.259 1.00 54.78 90 LEU A CA 1
ATOM 735 C C . LEU A 1 90 ? 9.749 -3.843 -18.354 1.00 54.78 90 LEU A C 1
ATOM 737 O O . LEU A 1 90 ? 9.373 -4.947 -18.743 1.00 54.78 90 LEU A O 1
ATOM 741 N N . ASP A 1 91 ? 10.997 -3.616 -17.929 1.00 57.97 91 ASP A N 1
ATOM 742 C CA . ASP A 1 91 ? 12.092 -4.581 -18.054 1.00 57.97 91 ASP A CA 1
ATOM 743 C C . ASP A 1 91 ? 12.794 -4.820 -16.715 1.00 57.97 91 ASP A C 1
ATOM 745 O O . ASP A 1 91 ? 13.270 -3.892 -16.061 1.00 57.97 91 ASP A O 1
ATOM 749 N N . PHE A 1 92 ? 12.871 -6.094 -16.324 1.00 64.88 92 PHE A N 1
ATOM 750 C CA . PHE A 1 92 ? 13.349 -6.524 -15.013 1.00 64.88 92 PHE A CA 1
ATOM 751 C C . PHE A 1 92 ? 14.574 -7.417 -15.130 1.00 64.88 92 PHE A C 1
ATOM 753 O O . PHE A 1 92 ? 14.583 -8.393 -15.883 1.00 64.88 92 PHE A O 1
ATOM 760 N N . ARG A 1 93 ? 15.589 -7.122 -14.316 1.00 68.38 93 ARG A N 1
ATOM 761 C CA . ARG A 1 93 ? 16.634 -8.092 -13.975 1.00 68.38 93 ARG A CA 1
ATOM 762 C C . ARG A 1 93 ? 16.156 -8.968 -12.810 1.00 68.38 93 ARG A C 1
ATOM 764 O O . ARG A 1 93 ? 15.293 -8.531 -12.046 1.00 68.38 93 ARG A O 1
ATOM 771 N N . PRO A 1 94 ? 16.696 -10.189 -12.647 1.00 68.50 94 PRO A N 1
ATOM 772 C CA . PRO A 1 94 ? 16.424 -11.007 -11.470 1.00 68.50 94 PRO A CA 1
ATOM 773 C C . PRO A 1 94 ? 16.666 -10.219 -10.177 1.00 68.50 94 PRO A C 1
ATOM 775 O O . PRO A 1 94 ? 17.742 -9.663 -9.970 1.00 68.50 94 PRO A O 1
ATOM 778 N N . LEU A 1 95 ? 15.649 -10.163 -9.318 1.00 73.44 95 LEU A N 1
ATOM 779 C CA . LEU A 1 95 ? 15.688 -9.411 -8.067 1.00 73.44 95 LEU A CA 1
ATOM 780 C C . LEU A 1 95 ? 16.564 -10.120 -7.029 1.00 73.44 95 LEU A C 1
ATOM 782 O O . LEU A 1 95 ? 16.252 -11.235 -6.602 1.00 73.44 95 LEU A O 1
ATOM 786 N N . HIS A 1 96 ? 17.639 -9.464 -6.589 1.00 75.44 96 HIS A N 1
ATOM 787 C CA . HIS A 1 96 ? 18.544 -10.027 -5.590 1.00 75.44 96 HIS A CA 1
ATOM 788 C C . HIS A 1 96 ? 17.803 -10.368 -4.285 1.00 75.44 96 HIS A C 1
ATOM 790 O O . HIS A 1 96 ? 17.031 -9.574 -3.750 1.00 75.44 96 HIS A O 1
ATOM 796 N N . GLY A 1 97 ? 18.023 -11.578 -3.765 1.00 77.81 97 GLY A N 1
ATOM 797 C CA . GLY A 1 97 ? 17.380 -12.062 -2.539 1.00 77.81 97 GLY A CA 1
ATOM 798 C C . GLY A 1 97 ? 15.902 -12.453 -2.682 1.00 77.81 97 GLY A C 1
ATOM 799 O O . GLY A 1 97 ? 15.326 -12.959 -1.717 1.00 77.81 97 GLY A O 1
ATOM 800 N N . TYR A 1 98 ? 15.296 -12.277 -3.859 1.00 85.44 98 TYR A N 1
ATOM 801 C CA . TYR A 1 98 ? 13.968 -12.798 -4.163 1.00 85.44 98 TYR A CA 1
ATOM 802 C C . TYR A 1 98 ? 14.063 -14.131 -4.909 1.00 85.44 98 TYR A C 1
ATOM 804 O O . TYR A 1 98 ? 14.972 -14.380 -5.698 1.00 85.44 98 TYR A O 1
ATOM 812 N N . LYS A 1 99 ? 13.080 -14.997 -4.675 1.00 87.69 99 LYS A N 1
ATOM 813 C CA . LYS A 1 99 ? 12.871 -16.234 -5.424 1.00 87.69 99 LYS A CA 1
ATOM 814 C C . LYS A 1 99 ? 11.724 -16.038 -6.399 1.00 87.69 99 LYS A C 1
ATOM 816 O O . LYS A 1 99 ? 10.632 -15.631 -5.996 1.00 87.69 99 LYS A O 1
ATOM 821 N N . GLU A 1 100 ? 11.965 -16.356 -7.664 1.00 88.00 100 GLU A N 1
ATOM 822 C CA . GLU A 1 100 ? 10.902 -16.437 -8.659 1.00 88.00 100 GLU A CA 1
ATOM 823 C C . GLU A 1 100 ? 10.080 -17.707 -8.404 1.00 88.00 100 GLU A C 1
ATOM 825 O O . GLU A 1 100 ? 10.589 -18.823 -8.478 1.00 88.00 100 GLU A O 1
ATOM 830 N N . SER A 1 101 ? 8.819 -17.528 -8.021 1.00 82.00 101 SER A N 1
ATOM 831 C CA . SER A 1 101 ? 7.896 -18.634 -7.708 1.00 82.00 101 SER A CA 1
ATOM 832 C C . SER A 1 101 ? 7.059 -19.059 -8.916 1.00 82.00 101 SER A C 1
ATOM 834 O O . SER A 1 101 ? 6.571 -20.184 -8.983 1.00 82.00 101 SER A O 1
ATOM 836 N N . SER A 1 102 ? 6.901 -18.145 -9.868 1.00 82.25 102 SER A N 1
ATOM 837 C CA . SER A 1 102 ? 6.162 -18.272 -11.120 1.00 82.25 102 SER A CA 1
ATOM 838 C C . SER A 1 102 ? 6.722 -17.216 -12.080 1.00 82.25 102 SER A C 1
ATOM 840 O O . SER A 1 102 ? 7.272 -16.229 -11.584 1.00 82.25 102 SER A O 1
ATOM 842 N N . PRO A 1 103 ? 6.583 -17.362 -13.413 1.00 82.31 103 PRO A N 1
ATOM 843 C CA . PRO A 1 103 ? 7.108 -16.385 -14.359 1.00 82.31 103 PRO A CA 1
ATOM 844 C C . PRO A 1 103 ? 6.728 -14.948 -13.989 1.00 82.31 103 PRO A C 1
ATOM 846 O O . PRO A 1 103 ? 5.541 -14.629 -13.884 1.00 82.31 103 PRO A O 1
ATOM 849 N N . LYS A 1 104 ? 7.740 -14.097 -13.796 1.00 79.38 104 LYS A N 1
ATOM 850 C CA . LYS A 1 104 ? 7.624 -12.683 -13.403 1.00 79.38 104 LYS A CA 1
ATOM 851 C C . LYS A 1 104 ? 7.007 -12.437 -12.016 1.00 79.38 104 LYS A C 1
ATOM 853 O O . LYS A 1 104 ? 6.557 -11.330 -11.739 1.00 79.38 104 LYS A O 1
ATOM 858 N N . ILE A 1 105 ? 6.956 -13.444 -11.144 1.00 87.00 105 ILE A N 1
ATOM 859 C CA . ILE A 1 105 ? 6.454 -13.326 -9.768 1.00 87.00 105 ILE A CA 1
ATOM 860 C C . ILE A 1 105 ? 7.575 -13.675 -8.801 1.00 87.00 105 ILE A C 1
ATOM 862 O O . ILE A 1 105 ? 7.954 -14.841 -8.641 1.00 87.00 105 ILE A O 1
ATOM 866 N N . TRP A 1 106 ? 8.049 -12.662 -8.090 1.00 88.25 106 TRP A N 1
ATOM 867 C CA . TRP A 1 106 ? 9.160 -12.764 -7.159 1.00 88.25 106 TRP A CA 1
ATOM 868 C C . TRP A 1 106 ? 8.679 -12.606 -5.727 1.00 88.25 106 TRP A C 1
ATOM 870 O O . TRP A 1 106 ? 7.822 -11.778 -5.427 1.00 88.25 106 TRP A O 1
ATOM 880 N N . SER A 1 107 ? 9.246 -13.402 -4.827 1.00 90.50 107 SER A N 1
ATOM 881 C CA . SER A 1 107 ? 8.917 -13.349 -3.406 1.00 90.50 107 SER A CA 1
ATOM 882 C C . SER A 1 107 ? 10.156 -13.472 -2.531 1.00 90.50 107 SER A C 1
ATOM 884 O O . SER A 1 107 ? 11.120 -14.149 -2.888 1.00 90.50 107 SER A O 1
ATOM 886 N N . LYS A 1 108 ? 10.129 -12.821 -1.373 1.00 88.94 108 LYS A N 1
ATOM 887 C CA . LYS A 1 108 ? 11.185 -12.879 -0.359 1.00 88.94 108 LYS A CA 1
ATOM 888 C C . LYS A 1 108 ? 10.545 -12.951 1.021 1.00 88.94 108 LYS A C 1
ATOM 890 O O . LYS A 1 108 ? 9.482 -12.384 1.259 1.00 88.94 108 LYS A O 1
ATOM 895 N N . GLU A 1 109 ? 11.203 -13.641 1.944 1.00 86.88 109 GLU A N 1
ATOM 896 C CA . GLU A 1 109 ? 10.841 -13.630 3.360 1.00 86.88 109 GLU A CA 1
ATOM 897 C C . GLU A 1 109 ? 12.005 -13.071 4.171 1.00 86.88 109 GLU A C 1
ATOM 899 O O . GLU A 1 109 ? 13.137 -13.537 4.045 1.00 86.88 109 GLU A O 1
ATOM 904 N N . GLU A 1 110 ? 11.736 -12.066 5.001 1.00 83.50 110 GLU A N 1
ATOM 905 C CA . GLU A 1 110 ? 12.741 -11.482 5.887 1.00 83.50 110 GLU A CA 1
ATOM 906 C C . GLU A 1 110 ? 12.099 -10.975 7.182 1.00 83.50 110 GLU A C 1
ATOM 908 O O . GLU A 1 110 ? 11.132 -10.213 7.160 1.00 83.50 110 GLU A O 1
ATOM 913 N N . LYS A 1 111 ? 12.667 -11.372 8.333 1.00 81.81 111 LYS A N 1
ATOM 914 C CA . LYS A 1 111 ? 12.322 -10.842 9.669 1.00 81.81 111 LYS A CA 1
ATOM 915 C C . LYS A 1 111 ? 10.801 -10.792 9.936 1.00 81.81 111 LYS A C 1
ATOM 917 O O . LYS A 1 111 ? 10.293 -9.786 10.426 1.00 81.81 111 LYS A O 1
ATOM 922 N N . GLY A 1 112 ? 10.073 -11.854 9.575 1.00 79.88 112 GLY A N 1
ATOM 923 C CA . GLY A 1 112 ? 8.618 -11.975 9.776 1.00 79.88 112 GLY A CA 1
ATOM 924 C C . GLY A 1 112 ? 7.738 -11.306 8.706 1.00 79.88 112 GLY A C 1
ATOM 925 O O . GLY A 1 112 ? 6.510 -11.403 8.775 1.00 79.88 112 GLY A O 1
ATOM 926 N N . HIS A 1 113 ? 8.342 -10.672 7.699 1.00 84.62 113 HIS A N 1
ATOM 927 C CA . HIS A 1 113 ? 7.647 -10.042 6.579 1.00 84.62 113 HIS A CA 1
ATOM 928 C C . HI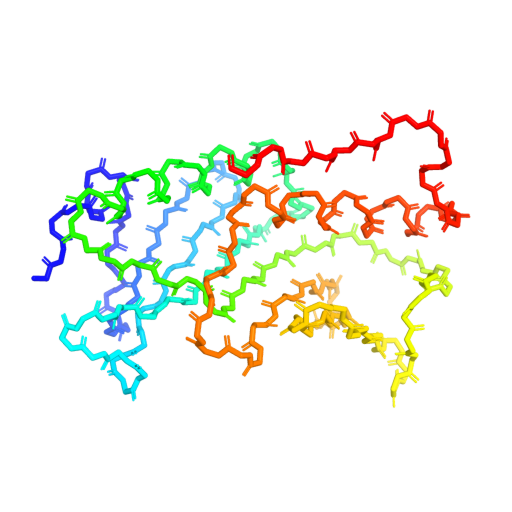S A 1 113 ? 7.765 -10.898 5.319 1.00 84.62 113 HIS A C 1
ATOM 930 O O . HIS A 1 113 ? 8.809 -11.496 5.046 1.00 84.62 113 HIS A O 1
ATOM 936 N N . HIS A 1 114 ? 6.682 -10.943 4.551 1.00 87.62 114 HIS A N 1
ATOM 937 C CA . HIS A 1 114 ? 6.627 -11.559 3.235 1.00 87.62 114 HIS A CA 1
ATOM 938 C C . HIS A 1 114 ? 6.489 -10.460 2.186 1.00 87.62 114 HIS A C 1
ATOM 940 O O . HIS A 1 114 ? 5.529 -9.689 2.213 1.00 87.62 114 HIS A O 1
ATOM 946 N N . PHE A 1 115 ? 7.463 -10.399 1.293 1.00 89.44 115 PHE A N 1
ATOM 947 C CA . PHE A 1 115 ? 7.554 -9.444 0.203 1.00 89.44 115 PHE A CA 1
ATOM 948 C C . PHE A 1 115 ? 7.143 -10.157 -1.076 1.00 89.44 115 PHE A C 1
ATOM 950 O O . PHE A 1 115 ? 7.667 -11.240 -1.352 1.00 89.44 115 PHE A O 1
ATOM 957 N N . SER A 1 116 ? 6.267 -9.545 -1.866 1.00 88.94 116 SER A N 1
ATOM 958 C CA . SER A 1 116 ? 5.925 -10.050 -3.196 1.00 88.94 116 SER A CA 1
ATOM 959 C C . SER A 1 116 ? 6.023 -8.935 -4.223 1.00 88.94 116 SER A C 1
ATOM 961 O O . SER A 1 116 ? 5.642 -7.794 -3.961 1.00 88.94 116 SER A O 1
ATOM 963 N N . PHE A 1 117 ? 6.499 -9.295 -5.408 1.00 86.81 117 PHE A N 1
ATOM 964 C CA . PHE A 1 117 ? 6.585 -8.420 -6.561 1.00 86.81 117 PHE A CA 1
ATOM 965 C C . PHE A 1 117 ? 6.044 -9.145 -7.794 1.00 86.81 117 PHE A C 1
ATOM 967 O O . PHE A 1 117 ? 6.534 -10.224 -8.131 1.00 86.81 117 PHE A O 1
ATOM 974 N N . TYR A 1 118 ? 4.999 -8.609 -8.426 1.00 85.88 118 TYR A N 1
ATOM 975 C CA . TYR A 1 118 ? 4.288 -9.302 -9.508 1.00 85.88 118 TYR A CA 1
ATOM 976 C C . TYR A 1 118 ? 3.576 -8.351 -10.478 1.00 85.88 118 TYR A C 1
ATOM 978 O O . TYR A 1 118 ? 3.139 -7.277 -10.063 1.00 85.88 118 TYR A O 1
ATOM 986 N N . PRO A 1 119 ? 3.400 -8.744 -11.752 1.00 83.31 119 PRO A N 1
ATOM 987 C CA . PRO A 1 119 ? 2.654 -7.961 -12.723 1.00 83.31 119 PRO A CA 1
ATOM 988 C C . PRO A 1 119 ? 1.143 -8.132 -12.541 1.00 83.31 119 PRO A C 1
ATOM 990 O O . PRO A 1 119 ? 0.648 -9.230 -12.276 1.00 83.31 119 PRO A O 1
ATOM 993 N N . VAL A 1 120 ? 0.389 -7.062 -12.781 1.00 78.50 120 VAL A N 1
ATOM 994 C CA . VAL A 1 120 ? -1.050 -7.109 -13.067 1.00 78.50 120 VAL A CA 1
ATOM 995 C C . VAL A 1 120 ? -1.322 -6.142 -14.214 1.00 78.50 120 VAL A C 1
ATOM 997 O O . VAL A 1 120 ? -1.153 -4.933 -14.070 1.00 78.50 120 VAL A O 1
ATOM 1000 N N . LYS A 1 121 ? -1.785 -6.679 -15.350 1.00 77.75 121 LYS A N 1
ATOM 1001 C CA . LYS A 1 121 ? -1.876 -5.939 -16.621 1.00 77.75 121 LYS A CA 1
ATOM 1002 C C . LYS A 1 121 ? -0.499 -5.363 -16.995 1.00 77.75 121 LYS A C 1
ATOM 1004 O O . LYS A 1 121 ? 0.454 -6.133 -17.056 1.00 77.75 121 LYS A O 1
ATOM 1009 N N . ASP A 1 122 ? -0.406 -4.051 -17.193 1.00 73.62 122 ASP A N 1
ATOM 1010 C CA . ASP A 1 122 ? 0.798 -3.348 -17.650 1.00 73.62 122 ASP A CA 1
ATOM 1011 C C . ASP A 1 122 ? 1.627 -2.756 -16.497 1.00 73.62 122 ASP A C 1
ATOM 1013 O O . ASP A 1 122 ? 2.561 -2.000 -16.731 1.00 73.62 122 ASP A O 1
ATOM 1017 N N . LEU A 1 123 ? 1.278 -3.074 -15.245 1.00 75.00 123 LEU A N 1
ATOM 1018 C CA . LEU A 1 123 ? 1.894 -2.501 -14.047 1.00 75.00 123 LEU A CA 1
ATOM 1019 C C . LEU A 1 123 ? 2.431 -3.592 -13.128 1.00 75.00 123 LEU A C 1
ATOM 1021 O O . LEU A 1 123 ? 1.907 -4.709 -13.097 1.00 75.00 123 LEU A O 1
ATOM 1025 N N . TYR A 1 124 ? 3.429 -3.244 -12.319 1.00 79.81 124 TYR A N 1
ATOM 1026 C CA . TYR A 1 124 ? 3.950 -4.122 -11.282 1.00 79.81 124 TYR A CA 1
ATOM 1027 C C . TYR A 1 124 ? 3.520 -3.676 -9.892 1.00 79.81 124 TYR A C 1
ATOM 1029 O O . TYR A 1 124 ? 3.457 -2.493 -9.562 1.00 79.81 124 TYR A O 1
ATOM 1037 N N . TYR A 1 125 ? 3.233 -4.663 -9.059 1.00 84.94 125 TYR A N 1
ATOM 1038 C CA . TYR A 1 125 ? 2.785 -4.492 -7.694 1.00 84.94 125 TYR A CA 1
ATOM 1039 C C . TYR A 1 125 ? 3.885 -4.944 -6.765 1.00 84.94 125 TYR A C 1
ATOM 1041 O O . TYR A 1 125 ? 4.325 -6.089 -6.842 1.00 84.94 125 TYR A O 1
ATOM 1049 N N . PHE A 1 126 ? 4.273 -4.061 -5.856 1.00 86.88 126 PHE A N 1
ATOM 1050 C CA . PHE A 1 126 ? 5.061 -4.419 -4.693 1.00 86.88 126 PHE A CA 1
ATOM 1051 C C . PHE A 1 126 ? 4.151 -4.489 -3.478 1.00 86.88 126 PHE A C 1
ATOM 1053 O O . PHE A 1 126 ? 3.435 -3.534 -3.175 1.00 86.88 126 PHE A O 1
ATOM 1060 N N . GLU A 1 127 ? 4.168 -5.616 -2.778 1.00 89.56 127 GLU A N 1
ATOM 1061 C CA . GLU A 1 127 ? 3.451 -5.780 -1.522 1.00 89.56 127 GLU A CA 1
ATOM 1062 C C . GLU A 1 127 ? 4.361 -6.276 -0.406 1.00 89.56 127 GLU A C 1
ATOM 1064 O O . GLU A 1 127 ? 5.250 -7.104 -0.614 1.00 89.56 127 GLU A O 1
ATOM 1069 N N . VAL A 1 128 ? 4.063 -5.814 0.805 1.00 87.50 128 VAL A N 1
ATOM 1070 C CA . VAL A 1 128 ? 4.653 -6.327 2.037 1.00 87.50 128 VAL A CA 1
ATOM 1071 C C . VAL A 1 128 ? 3.537 -6.754 2.975 1.00 87.50 128 VAL A C 1
ATOM 1073 O O . VAL A 1 128 ? 2.643 -5.975 3.314 1.00 87.50 128 VAL A O 1
ATOM 1076 N N . ARG A 1 129 ? 3.586 -8.018 3.390 1.00 86.50 129 ARG A N 1
ATOM 1077 C CA . ARG A 1 129 ? 2.653 -8.653 4.324 1.00 86.50 129 ARG A CA 1
ATOM 1078 C C . ARG A 1 129 ? 3.366 -8.972 5.616 1.00 86.50 129 ARG A C 1
ATOM 1080 O O . ARG A 1 129 ? 4.454 -9.543 5.597 1.00 86.50 129 ARG A O 1
ATOM 1087 N N . ASN A 1 130 ? 2.715 -8.706 6.739 1.00 81.62 130 ASN A N 1
ATOM 1088 C CA . ASN A 1 130 ? 3.164 -9.266 8.000 1.00 81.62 130 ASN A CA 1
ATOM 1089 C C . ASN A 1 130 ? 2.537 -10.650 8.222 1.00 81.62 130 ASN A C 1
ATOM 1091 O O . ASN A 1 130 ? 1.311 -10.773 8.268 1.00 81.62 130 ASN A O 1
ATOM 1095 N N . ARG A 1 131 ? 3.369 -11.689 8.370 1.00 71.94 131 ARG A N 1
ATOM 1096 C CA . ARG A 1 131 ? 2.901 -13.034 8.750 1.00 71.94 131 ARG A CA 1
ATOM 1097 C C . ARG A 1 131 ? 2.703 -13.176 10.254 1.00 71.94 131 ARG A C 1
ATOM 1099 O O . ARG A 1 131 ? 1.813 -13.898 10.697 1.00 71.94 131 ARG A O 1
ATOM 1106 N N . GLU A 1 132 ? 3.498 -12.465 11.040 1.00 66.25 132 GLU A N 1
ATOM 1107 C CA . GLU A 1 132 ? 3.385 -12.419 12.487 1.00 66.25 132 GLU A CA 1
ATOM 1108 C C . GLU A 1 132 ? 2.517 -11.225 12.894 1.00 66.25 132 GLU A C 1
ATOM 1110 O O . GLU A 1 132 ? 3.000 -10.132 13.184 1.00 66.25 132 GLU A O 1
ATOM 1115 N N . VAL A 1 133 ? 1.207 -11.467 12.994 1.00 61.62 133 VAL A N 1
ATOM 1116 C CA . VAL A 1 133 ? 0.136 -10.530 13.422 1.00 61.62 133 VAL A CA 1
ATOM 1117 C C . VAL A 1 133 ? 0.437 -9.796 14.754 1.00 61.62 133 VAL A C 1
ATOM 1119 O O . VAL A 1 133 ? -0.290 -8.899 15.177 1.00 61.62 133 VAL A O 1
ATOM 1122 N N . LYS A 1 134 ? 1.520 -10.167 15.447 1.00 60.00 134 LYS A N 1
ATOM 1123 C CA . LYS A 1 134 ? 1.958 -9.593 16.717 1.00 60.00 134 LYS A CA 1
ATOM 1124 C C . LYS A 1 134 ? 2.713 -8.266 16.594 1.00 60.00 134 LYS A C 1
ATOM 1126 O O . LYS A 1 134 ? 2.711 -7.539 17.584 1.00 60.00 134 LYS A O 1
ATOM 1131 N N . LYS A 1 135 ? 3.346 -7.954 15.457 1.00 62.75 135 LYS A N 1
ATOM 1132 C CA . LYS A 1 135 ? 4.090 -6.693 15.245 1.00 62.75 135 LYS A CA 1
ATOM 1133 C C . LYS A 1 135 ? 3.451 -5.888 14.107 1.00 62.75 135 LYS A C 1
ATOM 1135 O O . LYS A 1 135 ? 2.892 -6.468 13.189 1.00 62.75 135 LYS A O 1
ATOM 1140 N N . AL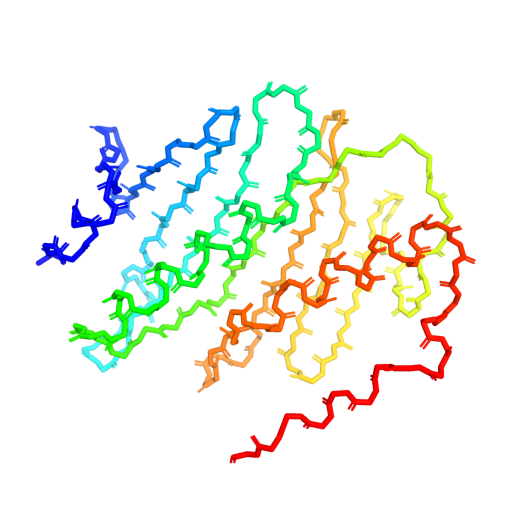A A 1 136 ? 3.482 -4.562 14.153 1.00 64.88 136 ALA A N 1
ATOM 1141 C CA . ALA A 1 136 ? 3.012 -3.737 13.037 1.00 64.88 136 ALA A CA 1
ATOM 1142 C C . ALA A 1 136 ? 4.123 -3.532 12.005 1.00 64.88 136 ALA A C 1
ATOM 1144 O O . ALA A 1 136 ? 5.299 -3.469 12.373 1.00 64.88 136 ALA A O 1
ATOM 1145 N N . ILE A 1 137 ? 3.756 -3.388 10.726 1.00 68.88 137 ILE A N 1
ATOM 1146 C CA . ILE A 1 137 ? 4.676 -2.816 9.740 1.00 68.88 137 ILE A CA 1
ATOM 1147 C C . ILE A 1 137 ? 4.924 -1.365 10.159 1.00 68.88 137 ILE A C 1
ATOM 1149 O O . ILE A 1 137 ? 3.997 -0.555 10.206 1.00 68.88 137 ILE A O 1
ATOM 1153 N N . GLN A 1 138 ? 6.171 -1.044 10.497 1.00 69.81 138 GLN A N 1
ATOM 1154 C CA . GLN A 1 138 ? 6.579 0.337 10.739 1.00 69.81 138 GLN A CA 1
ATOM 1155 C C . GLN A 1 138 ? 6.599 1.069 9.399 1.00 69.81 138 GLN A C 1
ATOM 1157 O O . GLN A 1 138 ? 7.284 0.642 8.474 1.00 69.81 138 GLN A O 1
ATOM 1162 N N . HIS A 1 139 ? 5.866 2.173 9.294 1.00 65.12 139 HIS A N 1
ATOM 1163 C CA . HIS A 1 139 ? 5.745 2.934 8.048 1.00 65.12 139 HIS A CA 1
ATOM 1164 C C . HIS A 1 139 ? 7.087 3.395 7.481 1.00 65.12 139 HIS A C 1
ATOM 1166 O O . HIS A 1 139 ? 7.305 3.284 6.282 1.00 65.12 139 HIS A O 1
ATOM 1172 N N . GLN A 1 140 ? 8.013 3.788 8.359 1.00 67.25 140 GLN A N 1
ATOM 1173 C CA . GLN A 1 140 ? 9.389 4.168 8.017 1.00 67.25 140 GLN A CA 1
ATOM 1174 C C . GLN A 1 140 ? 10.171 3.043 7.326 1.00 67.25 140 GLN A C 1
ATOM 1176 O O . GLN A 1 140 ? 11.120 3.312 6.608 1.00 67.25 140 GLN A O 1
ATOM 1181 N N . LYS A 1 141 ? 9.791 1.774 7.532 1.00 74.25 141 LYS A N 1
ATOM 1182 C CA . LYS A 1 141 ? 10.432 0.639 6.856 1.00 74.25 141 LYS A CA 1
ATOM 1183 C C . LYS A 1 141 ? 9.889 0.410 5.456 1.00 74.25 141 LYS A C 1
ATOM 1185 O O . LYS A 1 141 ? 10.598 -0.143 4.628 1.00 74.25 141 LYS A O 1
ATOM 1190 N N . PHE A 1 142 ? 8.644 0.802 5.190 1.00 72.94 142 PHE A N 1
ATOM 1191 C CA . PHE A 1 142 ? 8.039 0.527 3.894 1.00 72.94 142 PHE A CA 1
ATOM 1192 C C . PHE A 1 142 ? 8.667 1.353 2.772 1.00 72.94 142 PHE A C 1
ATOM 1194 O O . PHE A 1 142 ? 8.913 0.810 1.698 1.00 72.94 142 PHE A O 1
ATOM 1201 N N . SER A 1 143 ? 8.965 2.626 3.035 1.00 70.38 143 SER A N 1
ATOM 1202 C CA . SER A 1 143 ? 9.684 3.488 2.096 1.00 70.38 143 SER A CA 1
ATOM 1203 C C . SER A 1 143 ? 11.066 2.930 1.766 1.00 70.38 143 SER A C 1
ATOM 1205 O O . SER A 1 143 ? 11.387 2.721 0.601 1.00 70.38 143 SER A O 1
ATOM 1207 N N . LEU A 1 144 ? 11.812 2.535 2.802 1.00 78.31 144 LEU A N 1
ATOM 1208 C CA . LEU A 1 144 ? 13.116 1.887 2.666 1.00 78.31 144 LEU A CA 1
ATOM 1209 C C . LEU A 1 144 ? 13.040 0.614 1.815 1.00 78.31 144 LEU A C 1
ATOM 1211 O O . LEU A 1 144 ? 13.856 0.426 0.922 1.00 78.31 144 LEU A O 1
ATOM 1215 N N . TRP A 1 145 ? 12.045 -0.246 2.037 1.00 81.06 145 TRP A N 1
ATOM 1216 C CA . TRP A 1 145 ? 11.879 -1.459 1.230 1.00 81.06 145 TRP A CA 1
ATOM 1217 C C . TRP A 1 145 ? 11.497 -1.170 -0.224 1.00 81.06 145 TRP A C 1
ATOM 1219 O O . TRP A 1 145 ? 11.877 -1.930 -1.117 1.00 81.06 145 TRP A O 1
ATOM 1229 N N . LEU A 1 146 ? 10.752 -0.092 -0.477 1.00 77.25 146 LEU A N 1
ATOM 1230 C CA . LEU A 1 146 ? 10.441 0.346 -1.834 1.00 77.25 146 LEU A CA 1
ATOM 1231 C C . LEU A 1 146 ? 11.697 0.868 -2.549 1.00 77.25 146 LEU A C 1
ATOM 1233 O O . LEU A 1 146 ? 11.901 0.544 -3.720 1.00 77.25 146 LEU A O 1
ATOM 1237 N N . ASP A 1 147 ? 12.546 1.621 -1.851 1.00 75.69 147 ASP A N 1
ATOM 1238 C CA . ASP A 1 147 ? 13.822 2.109 -2.378 1.00 75.69 147 ASP A CA 1
ATOM 1239 C C . ASP A 1 147 ? 14.809 0.962 -2.618 1.00 75.69 147 ASP A C 1
ATOM 1241 O O . ASP A 1 147 ? 15.408 0.887 -3.690 1.00 75.69 147 ASP A O 1
ATOM 1245 N N . GLU A 1 148 ? 14.916 0.008 -1.687 1.00 77.56 148 GLU A N 1
ATOM 1246 C CA . GLU A 1 148 ? 15.692 -1.224 -1.871 1.00 77.56 148 GLU A CA 1
ATOM 1247 C C . GLU A 1 148 ? 15.223 -1.999 -3.103 1.00 77.56 148 GLU A C 1
ATOM 1249 O O . GLU A 1 148 ? 16.038 -2.487 -3.888 1.00 77.56 148 GLU A O 1
ATOM 1254 N N . LEU A 1 149 ? 13.907 -2.119 -3.297 1.00 77.44 149 LEU A N 1
ATOM 1255 C CA . LEU A 1 149 ? 13.362 -2.765 -4.480 1.00 77.44 149 LEU A CA 1
ATOM 1256 C C . LEU A 1 149 ? 13.770 -1.999 -5.743 1.00 77.44 149 LEU A C 1
ATOM 1258 O O . LEU A 1 149 ? 14.336 -2.608 -6.642 1.00 77.44 149 LEU A O 1
ATOM 1262 N N . LYS A 1 150 ? 13.567 -0.678 -5.800 1.00 74.38 150 LYS A N 1
ATOM 1263 C CA . LYS A 1 150 ? 13.972 0.162 -6.945 1.00 74.38 150 LYS A CA 1
ATOM 1264 C C . LYS A 1 150 ? 15.470 0.081 -7.238 1.00 74.38 150 LYS A C 1
ATOM 1266 O O . LYS A 1 150 ? 15.861 0.025 -8.401 1.00 74.38 150 LYS A O 1
ATOM 1271 N N . HIS A 1 151 ? 16.303 0.014 -6.209 1.00 74.31 151 HIS A N 1
ATOM 1272 C CA . HIS A 1 151 ? 17.749 -0.149 -6.343 1.00 74.31 151 HIS A CA 1
ATOM 1273 C C . HIS A 1 151 ? 18.116 -1.509 -6.953 1.00 74.31 151 HIS A C 1
ATOM 1275 O O . HIS A 1 151 ? 18.850 -1.571 -7.939 1.00 74.31 151 HIS A O 1
ATOM 1281 N N . ASN A 1 152 ? 17.525 -2.596 -6.445 1.00 73.38 152 ASN A N 1
ATOM 1282 C CA . ASN A 1 152 ? 17.704 -3.944 -7.001 1.00 73.38 152 ASN A CA 1
ATOM 1283 C C . ASN A 1 152 ? 17.218 -4.039 -8.453 1.00 73.38 152 ASN A C 1
ATOM 1285 O O . ASN A 1 152 ? 17.838 -4.698 -9.288 1.00 73.38 152 ASN A O 1
ATOM 1289 N N . LEU A 1 153 ? 16.120 -3.351 -8.762 1.00 70.69 153 LEU A N 1
ATOM 1290 C CA . LEU A 1 153 ? 15.539 -3.279 -10.098 1.00 70.69 153 LEU A CA 1
ATOM 1291 C C . LEU A 1 153 ? 16.481 -2.641 -11.129 1.00 70.69 153 LEU A C 1
ATOM 1293 O O . LEU A 1 153 ? 16.488 -3.048 -12.289 1.00 70.69 153 LEU A O 1
ATOM 1297 N N . LEU A 1 154 ? 17.330 -1.701 -10.707 1.00 68.88 154 LEU A N 1
ATOM 1298 C CA . LEU A 1 154 ? 18.379 -1.111 -11.546 1.00 68.88 154 LEU A CA 1
ATOM 1299 C C . LEU A 1 154 ? 19.601 -2.035 -11.730 1.00 68.88 154 LEU A C 1
ATOM 1301 O O . LEU A 1 154 ? 20.524 -1.707 -12.476 1.00 68.88 154 LEU A O 1
ATOM 1305 N N . GLY A 1 155 ? 19.593 -3.222 -11.115 1.00 63.53 155 GLY A N 1
ATOM 1306 C CA . GLY A 1 155 ? 20.653 -4.222 -11.227 1.00 63.53 155 GLY A CA 1
ATOM 1307 C C . GLY A 1 155 ? 21.795 -4.039 -10.234 1.00 63.53 155 GLY A C 1
ATOM 1308 O O . GLY A 1 155 ? 22.864 -4.607 -10.453 1.00 63.53 155 GLY A O 1
ATOM 1309 N N . TYR A 1 156 ? 21.589 -3.258 -9.176 1.00 65.88 156 TYR A N 1
ATOM 1310 C CA . TYR A 1 156 ? 22.535 -3.154 -8.073 1.00 65.88 156 TYR A CA 1
ATOM 1311 C C . TYR A 1 156 ? 22.241 -4.246 -7.037 1.00 65.88 156 TYR A C 1
ATOM 1313 O O . TYR A 1 156 ? 21.100 -4.410 -6.623 1.00 65.88 156 TYR A O 1
ATOM 1321 N N . GLU A 1 157 ? 23.253 -5.012 -6.625 1.00 58.03 157 GLU A N 1
ATOM 1322 C CA . GLU A 1 157 ? 23.054 -6.178 -5.743 1.00 58.03 157 GLU A CA 1
ATOM 1323 C C . GLU A 1 157 ? 22.863 -5.790 -4.267 1.00 58.03 157 GLU A C 1
ATOM 1325 O O . GLU A 1 157 ? 22.255 -6.542 -3.504 1.00 58.03 157 GLU A O 1
ATOM 1330 N N . ARG A 1 158 ? 23.332 -4.594 -3.886 1.00 54.78 158 ARG A N 1
ATOM 1331 C CA . ARG A 1 158 ? 23.123 -3.911 -2.602 1.00 54.78 158 ARG A CA 1
ATOM 1332 C C . ARG A 1 158 ? 23.335 -2.405 -2.786 1.00 54.78 158 ARG A C 1
ATOM 1334 O O . ARG A 1 158 ? 24.089 -2.002 -3.677 1.00 54.78 158 ARG A O 1
ATOM 1341 N N . PRO A 1 159 ? 22.743 -1.534 -1.956 1.00 49.44 159 PRO A N 1
ATOM 1342 C CA . PRO A 1 159 ? 23.376 -0.262 -1.653 1.00 49.44 159 PRO A CA 1
ATOM 1343 C C . PRO A 1 159 ? 24.584 -0.588 -0.766 1.00 49.44 159 PRO A C 1
ATOM 1345 O O . PRO A 1 159 ? 24.492 -0.525 0.457 1.00 49.44 159 PRO A O 1
ATOM 1348 N N . ASP A 1 160 ? 25.680 -1.062 -1.362 1.00 42.53 160 ASP A N 1
ATOM 1349 C CA . ASP A 1 160 ? 26.907 -1.278 -0.600 1.00 42.53 160 ASP A CA 1
ATOM 1350 C C . ASP A 1 160 ? 27.392 0.087 -0.073 1.00 42.53 160 ASP A C 1
ATOM 1352 O O . ASP A 1 160 ? 27.586 1.043 -0.825 1.00 42.53 160 ASP A O 1
ATOM 1356 N N . ASP A 1 161 ? 27.530 0.141 1.254 1.00 38.41 161 ASP A N 1
ATOM 1357 C CA . ASP A 1 161 ? 28.326 1.085 2.047 1.00 38.41 161 ASP A CA 1
ATOM 1358 C C . ASP A 1 161 ? 27.790 2.475 2.434 1.00 38.41 161 ASP A C 1
ATOM 1360 O O . ASP A 1 161 ? 28.595 3.341 2.780 1.00 38.41 161 ASP A O 1
ATOM 1364 N N . GLN A 1 162 ? 26.473 2.721 2.533 1.00 39.38 162 GLN A N 1
ATOM 1365 C CA . GLN A 1 162 ? 26.041 3.966 3.215 1.00 39.38 162 GLN A CA 1
ATOM 1366 C C . GLN A 1 162 ? 24.725 3.978 3.989 1.00 39.38 162 GLN A C 1
ATOM 1368 O O . GLN A 1 162 ? 24.423 4.982 4.633 1.00 39.38 162 GLN A O 1
ATOM 1373 N N . ILE A 1 163 ? 23.967 2.883 4.016 1.00 41.38 163 ILE A N 1
ATOM 1374 C CA . ILE A 1 163 ? 22.721 2.832 4.785 1.00 41.38 163 ILE A CA 1
ATOM 1375 C C . ILE A 1 163 ? 22.819 1.788 5.902 1.00 41.38 163 ILE A C 1
ATOM 1377 O O . ILE A 1 163 ? 22.100 0.795 5.959 1.00 41.38 163 ILE A O 1
ATOM 1381 N N . SER A 1 164 ? 23.720 2.045 6.847 1.00 37.97 164 SER A N 1
ATOM 1382 C CA . SER A 1 164 ? 23.621 1.482 8.194 1.00 37.97 164 SER A CA 1
ATOM 1383 C C . SER A 1 164 ? 22.525 2.240 8.951 1.00 37.97 164 SER A C 1
ATOM 1385 O O . SER A 1 164 ? 22.822 3.048 9.826 1.00 37.97 164 SER A O 1
ATOM 1387 N N . PHE A 1 165 ? 21.247 2.039 8.610 1.00 43.78 165 PHE A N 1
ATOM 1388 C CA . PHE A 1 165 ? 20.162 2.478 9.496 1.00 43.78 165 PHE A CA 1
ATOM 1389 C C . PHE A 1 165 ? 19.946 1.420 10.575 1.00 43.78 165 PHE A C 1
ATOM 1391 O O . PHE A 1 165 ? 18.955 0.685 10.584 1.00 43.78 165 PHE A O 1
ATOM 1398 N N . ASP A 1 166 ? 20.885 1.382 11.519 1.00 36.91 166 ASP A N 1
ATOM 1399 C CA . ASP A 1 166 ? 20.559 0.992 12.883 1.00 36.91 166 ASP A CA 1
ATOM 1400 C C . ASP A 1 166 ? 19.515 1.994 13.388 1.00 36.91 166 ASP A C 1
ATOM 1402 O O . ASP A 1 166 ? 19.828 3.093 13.844 1.00 36.91 166 ASP A O 1
ATOM 1406 N N . MET A 1 167 ? 18.235 1.645 13.249 1.00 37.72 167 MET A N 1
ATOM 1407 C CA . MET A 1 167 ? 17.192 2.333 13.994 1.00 37.72 167 MET A CA 1
ATOM 1408 C C . MET A 1 167 ? 17.394 1.991 15.467 1.00 37.72 167 MET A C 1
ATOM 1410 O O . MET A 1 167 ? 17.090 0.880 15.904 1.00 37.72 167 MET A O 1
ATOM 1414 N N . VAL A 1 168 ? 17.951 2.957 16.197 1.00 34.44 168 VAL A N 1
ATOM 1415 C CA . VAL A 1 168 ? 17.976 3.001 17.660 1.00 34.44 168 VAL A CA 1
ATOM 1416 C C . VAL A 1 168 ? 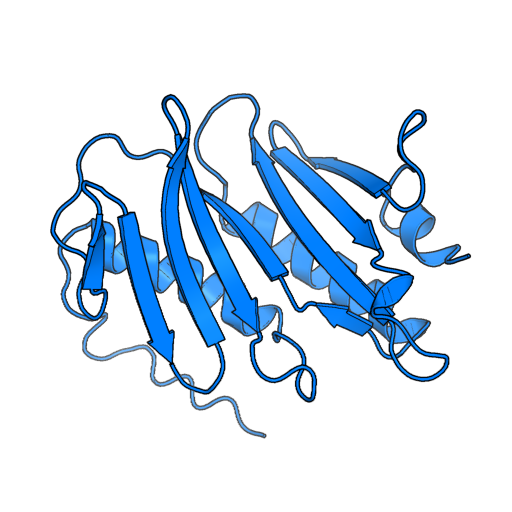16.565 2.690 18.170 1.00 34.44 168 VAL A C 1
ATOM 1418 O O . VAL A 1 168 ? 15.588 3.269 17.688 1.00 34.44 168 VAL A O 1
ATOM 1421 N N . GLY A 1 169 ? 16.490 1.698 19.060 1.00 34.81 169 GLY A N 1
ATOM 1422 C CA . GLY A 1 169 ? 15.251 1.192 19.655 1.00 34.81 169 GLY A CA 1
ATOM 1423 C C . GLY A 1 169 ? 14.583 2.141 20.636 1.00 34.81 169 GLY A C 1
ATOM 1424 O O . GLY A 1 169 ? 15.196 3.165 21.010 1.00 34.81 169 GLY A O 1
#

pLDDT: mean 75.05, std 12.8, range [34.44, 91.44]

Sequence (169 aa):
MLPALGQIGLSPDRTKRHIWSRSIGDHQLLVEYRPNMSTKERSFFWLRWESSTGAVDPGGLDRILADWFFTTSQYAETTVNWLQAFIDQLDFRPLHGYKESSPKIWSKEEKGHHFSFYPVKDLYYFEVRNREVKKAIQHQKFSLWLDELKHNLLGYERPDDQISFDMVG

Radius of gyration: 16.34 Å; chains: 1; bounding box: 48×34×40 Å